Protein AF-A0A1J3FZK9-F1 (afdb_monomer)

Organism: Noccaea caerulescens (NCBI:txid107243)

Structure (mmCIF, N/CA/C/O backbone):
data_AF-A0A1J3FZK9-F1
#
_entry.id   AF-A0A1J3FZK9-F1
#
loop_
_atom_site.group_PDB
_atom_site.id
_atom_site.type_symbol
_atom_site.label_atom_id
_atom_site.label_alt_id
_atom_site.label_comp_id
_atom_site.label_asym_id
_atom_site.label_entity_id
_atom_site.label_seq_id
_atom_site.pdbx_PDB_ins_code
_atom_site.Cartn_x
_atom_site.Cartn_y
_atom_site.Cartn_z
_atom_site.occupancy
_atom_site.B_iso_or_equiv
_atom_site.auth_seq_id
_atom_site.auth_comp_id
_atom_site.auth_asym_id
_atom_site.auth_atom_id
_atom_site.pdbx_PDB_model_num
ATOM 1 N N . MET A 1 1 ? 60.174 -16.830 -36.121 1.00 44.53 1 MET A N 1
ATOM 2 C CA . MET A 1 1 ? 58.927 -17.048 -36.872 1.00 44.53 1 MET A CA 1
ATOM 3 C C . MET A 1 1 ? 58.351 -18.345 -36.355 1.00 44.53 1 MET A C 1
ATOM 5 O O . MET A 1 1 ? 58.481 -19.363 -37.014 1.00 44.53 1 MET A O 1
ATOM 9 N N . GLU A 1 2 ? 58.024 -18.426 -35.060 1.00 45.03 2 GLU A N 1
ATOM 10 C CA . GLU A 1 2 ? 57.035 -17.604 -34.310 1.00 45.03 2 GLU A CA 1
ATOM 11 C C . GLU A 1 2 ? 55.629 -17.767 -34.888 1.00 45.03 2 GLU A C 1
ATOM 13 O O . GLU A 1 2 ? 55.504 -17.910 -36.100 1.00 45.03 2 GLU A O 1
ATOM 18 N N . ASP A 1 3 ? 54.650 -17.734 -33.978 1.00 41.75 3 ASP A N 1
ATOM 19 C CA . ASP A 1 3 ? 53.214 -18.034 -34.099 1.00 41.75 3 ASP A CA 1
ATOM 20 C C . ASP A 1 3 ? 52.921 -19.515 -33.758 1.00 41.75 3 ASP A C 1
ATOM 22 O O . ASP A 1 3 ? 52.799 -20.363 -34.637 1.00 41.75 3 ASP A O 1
ATOM 26 N N . ASP A 1 4 ? 52.921 -19.963 -32.492 1.00 49.00 4 ASP A N 1
ATOM 27 C CA . ASP A 1 4 ? 52.327 -19.386 -31.264 1.00 49.00 4 ASP A CA 1
ATOM 28 C C . ASP A 1 4 ? 50.837 -19.034 -31.422 1.00 49.00 4 ASP A C 1
ATOM 30 O O . ASP A 1 4 ? 50.434 -17.874 -31.445 1.00 49.00 4 ASP A O 1
ATOM 34 N N . PHE A 1 5 ? 49.992 -20.066 -31.513 1.00 50.03 5 PHE A N 1
ATOM 35 C CA . PHE A 1 5 ? 48.572 -19.956 -31.167 1.00 50.03 5 PHE A CA 1
ATOM 36 C C . PHE A 1 5 ? 48.072 -21.269 -30.552 1.00 50.03 5 PHE A C 1
ATOM 38 O O . PHE A 1 5 ? 47.188 -21.948 -31.076 1.00 50.03 5 PHE A O 1
ATOM 45 N N . ASP A 1 6 ? 48.679 -21.644 -29.427 1.00 45.50 6 ASP A N 1
ATOM 46 C CA . ASP A 1 6 ? 48.086 -22.598 -28.495 1.00 45.50 6 ASP A CA 1
ATOM 47 C C . ASP A 1 6 ? 46.914 -21.903 -27.791 1.00 45.50 6 ASP A C 1
ATOM 49 O O . ASP A 1 6 ? 47.077 -21.112 -26.860 1.00 45.50 6 ASP A O 1
ATOM 53 N N . MET A 1 7 ? 45.701 -22.170 -28.280 1.00 45.72 7 MET A N 1
ATOM 54 C CA . MET A 1 7 ? 44.444 -21.753 -27.661 1.00 45.72 7 MET A CA 1
ATOM 55 C C . MET A 1 7 ? 44.188 -22.646 -26.434 1.00 45.72 7 MET A C 1
ATOM 57 O O . MET A 1 7 ? 43.340 -23.537 -26.434 1.00 45.72 7 MET A O 1
ATOM 61 N N . GLN A 1 8 ? 44.993 -22.440 -25.393 1.00 40.50 8 GLN A N 1
ATOM 62 C CA . GLN A 1 8 ? 44.831 -23.079 -24.097 1.00 40.50 8 GLN A CA 1
ATOM 63 C C . GLN A 1 8 ? 43.545 -22.541 -23.459 1.00 40.50 8 GLN A C 1
ATOM 65 O O . GLN A 1 8 ? 43.459 -21.369 -23.106 1.00 40.50 8 GLN A O 1
ATOM 70 N N . LEU A 1 9 ? 42.537 -23.40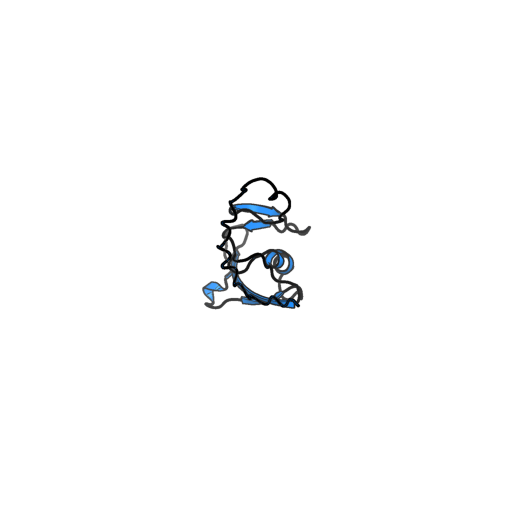1 -23.328 1.00 48.28 9 LEU A N 1
ATOM 71 C CA . LEU A 1 9 ? 41.363 -23.166 -22.491 1.00 48.28 9 LEU A CA 1
ATOM 72 C C . LEU A 1 9 ? 41.816 -23.021 -21.027 1.00 48.28 9 LEU A C 1
ATOM 74 O O . LEU A 1 9 ? 42.342 -23.998 -20.484 1.00 48.28 9 LEU A O 1
ATOM 78 N N . PRO A 1 10 ? 41.595 -21.885 -20.346 1.00 40.78 10 PRO A N 1
ATOM 79 C CA . PRO A 1 10 ? 41.628 -21.882 -18.897 1.00 40.78 10 PRO A CA 1
ATOM 80 C C . PRO A 1 10 ? 40.286 -22.426 -18.391 1.00 40.78 10 PRO A C 1
ATOM 82 O O . PRO A 1 10 ? 39.231 -21.816 -18.561 1.00 40.78 10 PRO A O 1
ATOM 85 N N . ALA A 1 11 ? 40.328 -23.619 -17.801 1.00 50.34 11 ALA A N 1
ATOM 86 C CA . ALA A 1 11 ? 39.327 -24.032 -16.832 1.00 50.34 11 ALA A CA 1
ATOM 87 C C . ALA A 1 11 ? 39.583 -23.208 -15.564 1.00 50.34 11 ALA A C 1
ATOM 89 O O . ALA A 1 11 ? 40.422 -23.583 -14.750 1.00 50.34 11 ALA A O 1
ATOM 90 N N . GLU A 1 12 ? 38.928 -22.055 -15.447 1.00 43.78 12 GLU A N 1
ATOM 91 C CA . GLU A 1 12 ? 38.908 -21.309 -14.191 1.00 43.78 12 GLU A CA 1
ATOM 92 C C . GLU A 1 12 ? 37.808 -21.900 -13.311 1.00 43.78 12 GLU A C 1
ATOM 94 O O . GLU A 1 12 ? 36.622 -21.912 -13.657 1.00 43.78 12 GLU A O 1
ATOM 99 N N . GLU A 1 13 ? 38.261 -22.500 -12.215 1.00 47.81 13 GLU A N 1
ATOM 100 C CA . GLU A 1 13 ? 37.454 -22.992 -11.111 1.00 47.81 13 GLU A CA 1
ATOM 101 C C . GLU A 1 13 ? 36.590 -21.843 -10.562 1.00 47.81 13 GLU A C 1
ATOM 103 O O . GLU A 1 13 ? 37.034 -20.693 -10.570 1.00 47.81 13 GLU A O 1
ATOM 108 N N . PRO A 1 14 ? 35.350 -22.095 -10.107 1.00 48.34 14 PRO A N 1
ATOM 109 C CA . PRO A 1 14 ? 34.591 -21.063 -9.421 1.00 48.34 14 PRO A CA 1
ATOM 110 C C . PRO A 1 14 ? 35.352 -20.702 -8.145 1.00 48.34 14 PRO A C 1
ATOM 112 O O . PRO A 1 14 ? 35.392 -21.492 -7.204 1.00 48.34 14 PRO A O 1
ATOM 115 N N . GLU A 1 15 ? 35.979 -19.527 -8.129 1.00 47.81 15 GLU A N 1
ATOM 116 C CA . GLU A 1 15 ? 36.519 -18.958 -6.904 1.00 47.81 15 GLU A CA 1
ATOM 117 C C . GLU A 1 15 ? 35.365 -18.827 -5.908 1.00 47.81 15 GLU A C 1
ATOM 119 O O . GLU A 1 15 ? 34.410 -18.066 -6.101 1.00 47.81 15 GLU A O 1
ATOM 124 N N . GLU A 1 16 ? 35.438 -19.648 -4.866 1.00 50.56 16 GLU A N 1
ATOM 125 C CA . GLU A 1 16 ? 34.667 -19.537 -3.641 1.00 50.56 16 GLU A CA 1
ATOM 126 C C . GLU A 1 16 ? 34.920 -18.127 -3.089 1.00 50.56 16 GLU A C 1
ATOM 128 O O . GLU A 1 16 ? 35.931 -17.866 -2.440 1.00 50.56 16 GLU A O 1
ATOM 133 N N . MET A 1 17 ? 34.037 -17.177 -3.406 1.00 45.00 17 MET A N 1
ATOM 134 C CA . MET A 1 17 ? 34.046 -15.872 -2.757 1.00 45.00 17 MET A CA 1
ATOM 135 C C . MET A 1 17 ? 33.624 -16.072 -1.304 1.00 45.00 17 MET A C 1
ATOM 137 O O . MET A 1 17 ? 32.434 -16.091 -0.973 1.00 45.00 17 MET A O 1
ATOM 141 N N . ASP A 1 18 ? 34.644 -16.255 -0.471 1.00 41.31 18 ASP A N 1
ATOM 142 C CA . ASP A 1 18 ? 34.593 -16.230 0.978 1.00 41.31 18 ASP A CA 1
ATOM 143 C C . ASP A 1 18 ? 33.767 -15.032 1.460 1.00 41.31 18 ASP A C 1
ATOM 145 O O . ASP A 1 18 ? 33.959 -13.874 1.078 1.00 41.31 18 ASP A O 1
ATOM 149 N N . LEU A 1 19 ? 32.795 -15.362 2.301 1.00 44.19 19 LEU A N 1
ATOM 150 C CA . LEU A 1 19 ? 31.933 -14.443 3.016 1.00 44.19 19 LEU A CA 1
ATOM 151 C C . LEU A 1 19 ? 32.756 -13.600 3.999 1.00 44.19 19 LEU A C 1
ATOM 153 O O . LEU A 1 19 ? 32.846 -13.944 5.177 1.00 44.19 19 LEU A O 1
ATOM 157 N N . ASP A 1 20 ? 33.237 -12.438 3.564 1.00 36.44 20 ASP A N 1
ATOM 158 C CA . ASP A 1 20 ? 33.540 -11.343 4.489 1.00 36.44 20 ASP A CA 1
ATOM 159 C C . ASP A 1 20 ? 32.228 -10.652 4.899 1.00 36.44 20 ASP A C 1
ATOM 161 O O . ASP A 1 20 ? 31.828 -9.587 4.424 1.00 36.44 20 ASP A O 1
ATOM 165 N N . LEU A 1 21 ? 31.520 -11.324 5.814 1.00 52.69 21 LEU A N 1
ATOM 166 C CA . LEU A 1 21 ? 30.486 -10.741 6.665 1.00 52.69 21 LEU A CA 1
ATOM 167 C C . LEU A 1 21 ? 31.139 -9.764 7.652 1.00 52.69 21 LEU A C 1
ATOM 169 O O . LEU A 1 21 ? 31.353 -10.107 8.813 1.00 52.69 21 LEU A O 1
ATOM 173 N N . ALA A 1 22 ? 31.413 -8.536 7.223 1.00 52.47 22 ALA A N 1
ATOM 174 C CA . ALA A 1 22 ? 31.461 -7.394 8.130 1.00 52.47 22 ALA A CA 1
ATOM 175 C C . ALA A 1 22 ? 31.460 -6.066 7.360 1.00 52.47 22 ALA A C 1
ATOM 177 O O . ALA A 1 22 ? 32.371 -5.776 6.597 1.00 52.47 22 ALA A O 1
ATOM 178 N N . ASP A 1 23 ? 30.479 -5.229 7.700 1.00 47.19 23 ASP A N 1
ATOM 179 C CA . ASP A 1 23 ? 30.648 -3.771 7.780 1.00 47.19 23 ASP A CA 1
ATOM 180 C C . ASP A 1 23 ? 30.515 -2.902 6.511 1.00 47.19 23 ASP A C 1
ATOM 182 O O . ASP A 1 23 ? 31.256 -1.945 6.337 1.00 47.19 23 ASP A O 1
ATOM 186 N N . ASP A 1 24 ? 29.486 -3.130 5.681 1.00 42.38 24 ASP A N 1
ATOM 187 C CA . ASP A 1 24 ? 28.912 -2.043 4.847 1.00 42.38 24 ASP A CA 1
ATOM 188 C C . ASP A 1 24 ? 27.375 -2.146 4.707 1.00 42.38 24 ASP A C 1
ATOM 190 O O . ASP A 1 24 ? 26.778 -1.973 3.649 1.00 42.38 24 ASP A O 1
ATOM 194 N N . ALA A 1 25 ? 26.690 -2.478 5.809 1.00 43.09 25 ALA A N 1
ATOM 195 C CA . ALA A 1 25 ? 25.222 -2.544 5.880 1.00 43.09 25 ALA A CA 1
ATOM 196 C C . ALA A 1 25 ? 24.584 -1.307 6.553 1.00 43.09 25 ALA A C 1
ATOM 198 O O . ALA A 1 25 ? 23.428 -1.354 6.972 1.00 43.09 25 ALA A O 1
ATOM 199 N N . GLU A 1 26 ? 25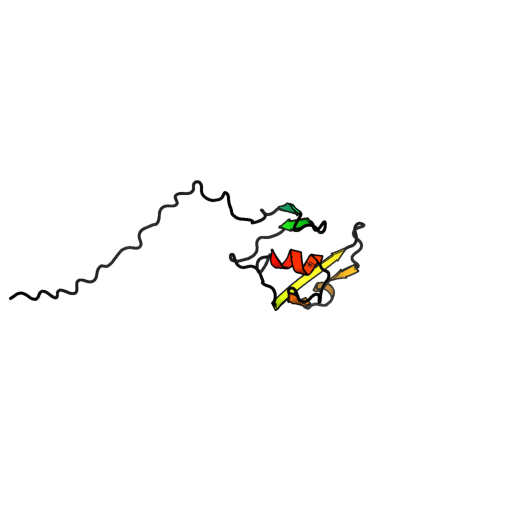.314 -0.194 6.656 1.00 42.88 26 GLU A N 1
ATOM 200 C CA . GLU A 1 26 ? 24.893 1.037 7.351 1.00 42.88 26 GLU A CA 1
ATOM 201 C C . GLU A 1 26 ? 24.496 2.166 6.374 1.00 42.88 26 GLU A C 1
ATOM 203 O O . GLU A 1 26 ? 24.728 3.343 6.633 1.00 42.88 26 GLU A O 1
ATOM 208 N N . SER A 1 27 ? 23.869 1.844 5.235 1.00 43.22 27 SER A N 1
ATOM 209 C CA . SER A 1 27 ? 23.154 2.849 4.419 1.00 43.22 27 SER A CA 1
ATOM 210 C C . SER A 1 27 ? 22.152 2.225 3.441 1.00 43.22 27 SER A C 1
ATOM 212 O O . SER A 1 27 ? 22.105 2.540 2.252 1.00 43.22 27 SER A O 1
ATOM 214 N N . ALA A 1 28 ? 21.326 1.302 3.925 1.00 44.91 28 ALA A N 1
ATOM 215 C CA . ALA A 1 28 ? 20.248 0.731 3.129 1.00 44.91 28 ALA A CA 1
ATOM 216 C C . ALA A 1 28 ? 18.899 1.080 3.793 1.00 44.91 28 ALA A C 1
ATOM 218 O O . ALA A 1 28 ? 18.674 0.689 4.939 1.00 44.91 28 ALA A O 1
ATOM 219 N N . PRO A 1 29 ? 17.994 1.836 3.137 1.00 56.84 29 PRO A N 1
ATOM 220 C CA . PRO A 1 29 ? 16.784 2.411 3.742 1.00 56.84 29 PRO A CA 1
ATOM 221 C C . PRO A 1 29 ? 15.655 1.378 3.927 1.00 56.84 29 PRO A C 1
ATOM 223 O O . PRO A 1 29 ? 14.490 1.659 3.647 1.00 56.84 29 PRO A O 1
ATOM 226 N N . TYR A 1 30 ? 15.977 0.164 4.371 1.00 64.19 30 TYR A N 1
ATOM 227 C CA . TYR A 1 30 ? 15.025 -0.938 4.468 1.00 64.19 30 TYR A CA 1
ATOM 228 C C . TYR A 1 30 ? 14.578 -1.156 5.919 1.00 64.19 30 TYR A C 1
ATOM 230 O O . TYR A 1 30 ? 15.376 -1.134 6.856 1.00 64.19 30 TYR A O 1
ATOM 238 N N . LEU A 1 31 ? 13.267 -1.327 6.106 1.00 80.06 31 LEU A N 1
ATOM 239 C CA . LEU A 1 31 ? 12.661 -1.701 7.386 1.00 80.06 31 LEU A CA 1
ATOM 240 C C . LEU A 1 31 ? 13.053 -3.137 7.746 1.00 80.06 31 LEU A C 1
ATOM 242 O O . LEU A 1 31 ? 13.034 -4.007 6.879 1.00 80.06 31 LEU A O 1
ATOM 246 N N . LYS A 1 32 ? 13.341 -3.402 9.024 1.00 86.06 32 LYS A N 1
ATOM 247 C CA . LYS A 1 32 ? 13.454 -4.775 9.547 1.00 86.06 32 LYS A CA 1
ATOM 248 C C . LYS A 1 32 ? 12.064 -5.328 9.874 1.0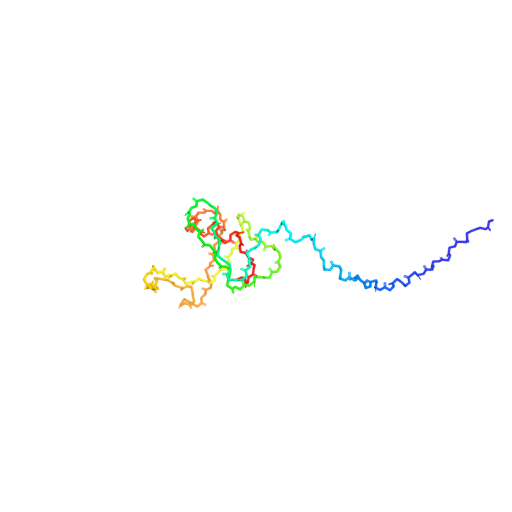0 86.06 32 LYS A C 1
ATOM 250 O O . LYS A 1 32 ? 11.166 -4.566 10.237 1.00 86.06 32 LYS A O 1
ATOM 255 N N . ILE A 1 33 ? 11.865 -6.646 9.780 1.00 90.50 33 ILE A N 1
ATOM 256 C CA . ILE A 1 33 ? 10.585 -7.273 10.158 1.00 90.50 33 ILE A CA 1
ATOM 257 C C . ILE A 1 33 ? 10.242 -6.896 11.605 1.00 90.50 33 ILE A C 1
ATOM 259 O O . ILE A 1 33 ? 11.054 -7.041 12.516 1.00 90.50 33 ILE A O 1
ATOM 263 N N . GLY A 1 34 ? 9.022 -6.408 11.817 1.00 88.88 34 GLY A N 1
ATOM 264 C CA . GLY A 1 34 ? 8.528 -5.960 13.114 1.00 88.88 34 GLY A CA 1
ATOM 265 C C . GLY A 1 34 ? 8.851 -4.502 13.456 1.00 88.88 34 GLY A C 1
ATOM 266 O O . GLY A 1 34 ? 8.248 -3.971 14.390 1.00 88.88 34 GLY A O 1
ATOM 267 N N . GLU A 1 35 ? 9.728 -3.843 12.700 1.00 90.12 35 GLU A N 1
ATOM 268 C CA . GLU A 1 35 ? 10.078 -2.437 12.889 1.00 90.12 35 GLU A CA 1
ATOM 269 C C . GLU A 1 35 ? 8.984 -1.524 12.330 1.00 90.12 35 GLU A C 1
ATOM 271 O O . GLU A 1 35 ? 8.499 -1.736 11.218 1.00 90.12 35 GLU A O 1
ATOM 276 N N . GLU A 1 36 ? 8.606 -0.502 13.100 1.00 92.12 36 GLU A N 1
ATOM 277 C CA . GLU A 1 36 ? 7.699 0.562 12.670 1.00 92.12 36 GLU A CA 1
ATOM 278 C C . GLU A 1 36 ? 8.490 1.856 12.458 1.00 92.12 36 GLU A C 1
ATOM 280 O O . GLU A 1 36 ? 9.225 2.289 13.348 1.00 92.12 36 GLU A O 1
ATOM 285 N N . LYS A 1 37 ? 8.311 2.501 11.303 1.00 91.00 37 LYS A N 1
ATOM 286 C CA . LYS A 1 37 ? 8.829 3.850 11.042 1.00 91.00 37 LYS A CA 1
ATOM 287 C C . LYS A 1 37 ? 7.755 4.738 10.440 1.00 91.00 37 LYS A C 1
ATOM 289 O O . LYS A 1 37 ? 6.837 4.279 9.758 1.00 91.00 37 LYS A O 1
ATOM 294 N N . GLU A 1 38 ? 7.894 6.034 10.678 1.00 92.25 38 GLU A N 1
ATOM 295 C CA . GLU A 1 38 ? 7.123 7.036 9.954 1.00 92.25 38 GLU A CA 1
ATOM 296 C C . GLU A 1 38 ? 7.699 7.212 8.545 1.00 92.25 38 GLU A C 1
ATOM 298 O O . GLU A 1 38 ? 8.911 7.336 8.365 1.00 92.25 38 GLU A O 1
ATOM 303 N N . ILE A 1 39 ? 6.823 7.199 7.543 1.00 89.31 39 ILE A N 1
ATOM 304 C CA . ILE A 1 39 ? 7.169 7.352 6.134 1.00 89.31 39 ILE A CA 1
ATOM 305 C C . ILE A 1 39 ? 6.589 8.673 5.628 1.00 89.31 39 ILE A C 1
ATOM 307 O O . ILE A 1 39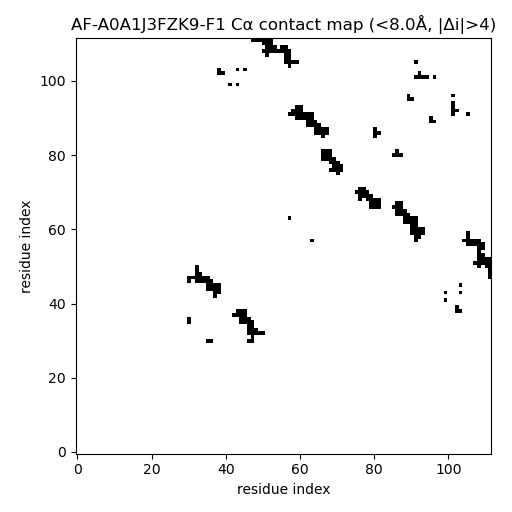 ? 5.381 8.921 5.677 1.00 89.31 39 ILE A O 1
ATOM 311 N N . GLY A 1 40 ? 7.461 9.525 5.090 1.00 82.31 40 GLY A N 1
ATOM 312 C CA . GLY A 1 40 ? 7.081 10.839 4.581 1.00 82.31 40 GLY A CA 1
ATOM 313 C C . GLY A 1 40 ? 6.802 11.857 5.692 1.00 82.31 40 GLY A C 1
ATOM 314 O O . GLY A 1 40 ? 7.362 11.783 6.777 1.00 82.31 40 GLY A O 1
ATOM 315 N N . LYS A 1 41 ? 5.963 12.855 5.387 1.00 80.75 41 LYS A N 1
ATOM 316 C CA . LYS A 1 41 ? 5.584 13.955 6.305 1.00 80.75 41 LYS A CA 1
ATOM 317 C C . LYS A 1 41 ? 4.083 13.974 6.619 1.00 80.75 41 LYS A C 1
ATOM 319 O O . LYS A 1 41 ? 3.544 15.000 7.020 1.00 80.75 41 LYS A O 1
ATOM 324 N N . SER A 1 42 ? 3.380 12.880 6.329 1.00 75.44 42 SER A N 1
ATOM 325 C CA . SER A 1 42 ? 1.913 12.812 6.355 1.00 75.44 42 SER A CA 1
ATOM 326 C C . SER A 1 42 ? 1.349 12.028 7.542 1.00 75.44 42 SER A C 1
ATOM 328 O O . SER A 1 42 ? 0.178 11.662 7.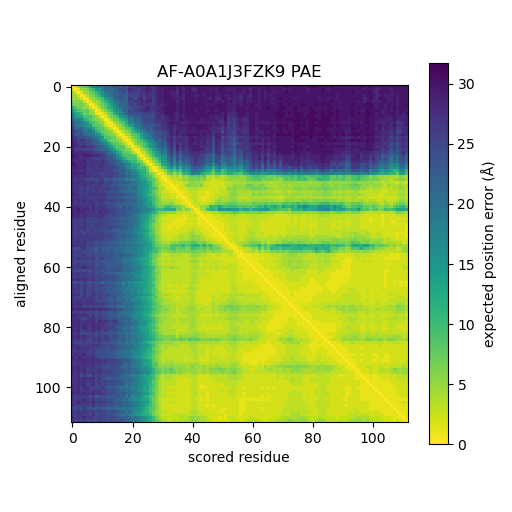501 1.00 75.44 42 SER A O 1
ATOM 330 N N . GLY A 1 43 ? 2.160 11.731 8.566 1.00 89.62 43 GLY A N 1
ATOM 331 C CA . GLY A 1 43 ? 1.742 10.907 9.705 1.00 89.62 43 GLY A CA 1
ATOM 332 C C . GLY A 1 43 ? 1.476 9.443 9.337 1.00 89.62 43 GLY A C 1
ATOM 333 O O . GLY A 1 43 ? 0.761 8.744 10.052 1.00 89.62 43 GLY A O 1
ATOM 334 N N . LEU A 1 44 ? 2.015 8.978 8.205 1.00 93.06 44 LEU A N 1
ATOM 335 C CA . LEU A 1 44 ? 1.900 7.590 7.775 1.00 93.06 44 LEU A CA 1
ATOM 336 C C . LEU A 1 44 ? 2.956 6.763 8.500 1.00 93.06 44 LEU A C 1
ATOM 338 O O . LEU A 1 44 ? 4.147 7.011 8.343 1.00 93.06 44 LEU A O 1
ATOM 342 N N . LYS A 1 45 ? 2.527 5.747 9.241 1.00 94.31 45 LYS A N 1
ATOM 343 C CA . LYS A 1 45 ? 3.427 4.771 9.852 1.00 94.31 45 LYS A CA 1
ATOM 344 C C . LYS A 1 45 ? 3.370 3.465 9.082 1.00 94.31 45 LYS A C 1
ATOM 346 O O . LYS A 1 45 ? 2.286 2.998 8.735 1.00 94.31 45 LYS A O 1
ATOM 351 N N . LYS A 1 46 ? 4.536 2.886 8.819 1.00 94.44 46 LYS A N 1
ATOM 352 C CA . LYS A 1 46 ? 4.685 1.594 8.157 1.00 94.44 46 LYS A CA 1
ATOM 353 C C . LYS A 1 46 ? 5.410 0.644 9.094 1.00 94.44 46 LYS A C 1
ATOM 355 O O . LYS A 1 46 ? 6.453 0.996 9.638 1.00 94.44 46 LYS A O 1
ATOM 360 N N . LYS A 1 47 ? 4.871 -0.567 9.220 1.00 94.88 47 LYS A N 1
ATOM 361 C CA . LYS A 1 47 ? 5.515 -1.690 9.893 1.00 94.88 47 LYS A CA 1
ATOM 362 C C . LYS A 1 47 ? 5.677 -2.845 8.919 1.00 94.88 47 LYS A C 1
ATOM 364 O O . LYS A 1 47 ? 4.695 -3.254 8.302 1.00 94.88 47 LYS A O 1
ATOM 369 N N . LEU A 1 48 ? 6.890 -3.375 8.804 1.00 94.19 48 LEU A N 1
ATOM 370 C CA . LEU A 1 48 ? 7.144 -4.548 7.972 1.00 94.19 48 LEU A CA 1
ATOM 371 C C . LEU A 1 48 ? 6.664 -5.809 8.702 1.00 94.19 48 LEU A C 1
ATOM 373 O O . LEU A 1 48 ? 7.081 -6.066 9.830 1.00 94.19 48 LEU A O 1
ATOM 377 N N . VAL A 1 49 ? 5.780 -6.589 8.081 1.00 94.69 49 VAL A N 1
ATOM 378 C CA . VAL A 1 49 ? 5.255 -7.837 8.674 1.00 94.69 49 VAL A CA 1
ATOM 379 C C . VAL A 1 49 ? 5.937 -9.065 8.083 1.00 94.69 49 VAL A C 1
ATOM 381 O O . VAL A 1 49 ? 6.207 -10.027 8.799 1.00 94.69 49 VAL A O 1
ATOM 384 N N . LYS A 1 50 ? 6.241 -9.019 6.791 1.00 92.56 50 LYS A N 1
ATOM 385 C CA . LYS A 1 50 ? 6.927 -10.066 6.048 1.00 92.56 50 LYS A CA 1
ATOM 386 C C . LYS A 1 50 ? 7.857 -9.389 5.052 1.00 92.56 50 LYS A C 1
ATOM 388 O O . LYS A 1 50 ? 7.526 -8.330 4.547 1.00 92.56 50 LYS A O 1
ATOM 393 N N . GLU A 1 51 ? 9.018 -9.969 4.788 1.00 91.50 51 GLU A N 1
ATOM 394 C CA . GLU A 1 51 ? 9.886 -9.471 3.723 1.00 91.50 51 GLU A CA 1
ATOM 395 C C . GLU A 1 51 ? 9.326 -9.818 2.344 1.00 91.50 51 GLU A C 1
ATOM 397 O O . GLU A 1 51 ? 8.875 -10.941 2.097 1.00 91.50 51 GLU A O 1
ATOM 402 N N . GLY A 1 52 ? 9.379 -8.837 1.446 1.00 90.06 52 GLY A N 1
ATOM 403 C CA . GLY A 1 52 ? 9.164 -9.070 0.029 1.00 90.06 52 GLY A CA 1
ATOM 404 C C . GLY A 1 52 ? 10.397 -9.651 -0.657 1.00 90.06 52 GLY A C 1
ATOM 405 O O . GLY A 1 52 ? 11.490 -9.752 -0.102 1.00 90.06 52 GLY A O 1
ATOM 406 N N . GLU A 1 53 ? 10.204 -10.025 -1.906 1.00 89.75 53 GLU A N 1
ATOM 407 C CA . GLU A 1 53 ? 11.206 -10.580 -2.794 1.00 89.75 53 GLU A CA 1
ATOM 408 C C . GLU A 1 53 ? 11.996 -9.458 -3.477 1.00 89.75 53 GLU A C 1
ATOM 410 O O . GLU A 1 53 ? 11.446 -8.410 -3.826 1.00 89.75 53 GLU A O 1
ATOM 415 N N . LYS A 1 54 ? 13.276 -9.728 -3.761 1.00 84.31 54 LYS A N 1
ATOM 416 C CA . LYS A 1 54 ? 14.181 -8.833 -4.502 1.00 84.31 54 LYS A CA 1
ATOM 417 C C . LYS A 1 54 ? 14.398 -7.475 -3.804 1.00 84.31 54 LYS A C 1
ATOM 419 O O . LYS A 1 54 ? 14.071 -7.262 -2.636 1.00 84.31 54 LYS A O 1
ATOM 424 N N . TRP A 1 55 ? 15.075 -6.574 -4.503 1.00 77.50 55 TRP A N 1
ATOM 425 C CA . TRP A 1 55 ? 15.426 -5.228 -4.039 1.00 77.50 55 TRP A CA 1
ATOM 426 C C . TRP A 1 55 ? 14.547 -4.132 -4.650 1.00 77.50 55 TRP A C 1
ATOM 428 O O . TRP A 1 55 ? 14.622 -2.993 -4.208 1.00 77.50 55 TRP A O 1
ATOM 438 N N . ASP A 1 56 ? 13.714 -4.481 -5.629 1.00 88.25 56 ASP A N 1
ATOM 439 C CA . ASP A 1 56 ? 12.941 -3.530 -6.424 1.00 88.25 56 ASP A CA 1
ATOM 440 C C . ASP A 1 56 ? 11.625 -3.118 -5.741 1.00 88.25 56 ASP A C 1
ATOM 442 O O . ASP A 1 56 ? 10.979 -3.925 -5.060 1.00 88.25 56 ASP A O 1
ATOM 446 N N . THR A 1 57 ? 11.233 -1.861 -5.934 1.00 93.06 57 THR A N 1
ATOM 447 C CA . THR A 1 57 ? 10.005 -1.252 -5.401 1.00 93.06 57 THR A CA 1
ATOM 448 C C . THR A 1 57 ? 9.274 -0.529 -6.531 1.00 93.06 57 THR A C 1
ATOM 450 O O . THR A 1 57 ? 9.953 0.074 -7.361 1.00 93.06 57 THR A O 1
ATOM 453 N N . PRO A 1 58 ? 7.930 -0.510 -6.556 1.00 95.19 58 PRO A N 1
ATOM 454 C CA . PRO A 1 58 ? 7.190 0.067 -7.674 1.00 95.19 58 PRO A CA 1
ATOM 455 C C . PRO A 1 58 ? 7.399 1.583 -7.782 1.00 95.19 58 PRO A C 1
ATOM 457 O O . PRO A 1 58 ? 7.459 2.291 -6.772 1.00 95.19 58 PRO A O 1
ATOM 460 N N . GLU A 1 59 ? 7.443 2.099 -9.006 1.00 95.25 59 GLU A N 1
ATOM 461 C CA . GLU A 1 59 ? 7.579 3.519 -9.316 1.00 95.25 59 GLU A CA 1
ATOM 462 C C . GLU A 1 59 ? 6.248 4.169 -9.733 1.00 95.25 59 GLU A C 1
ATOM 464 O O . GLU A 1 59 ? 5.199 3.538 -9.861 1.00 95.25 59 GLU A O 1
ATOM 469 N N . ASN A 1 60 ? 6.259 5.494 -9.908 1.00 95.38 60 ASN A N 1
ATOM 470 C CA . ASN A 1 60 ? 5.062 6.207 -10.348 1.00 95.38 60 ASN A CA 1
ATOM 471 C C . ASN A 1 60 ? 4.725 5.801 -11.789 1.00 95.38 60 ASN A C 1
ATOM 473 O O . ASN A 1 60 ? 5.571 5.918 -12.670 1.00 95.38 60 ASN A O 1
ATOM 477 N N . GLY A 1 61 ? 3.471 5.432 -12.039 1.00 96.00 61 GLY A N 1
ATOM 478 C CA . GLY A 1 61 ? 3.023 4.924 -13.335 1.00 96.00 61 GLY A CA 1
ATOM 479 C C . GLY A 1 61 ? 3.014 3.400 -13.430 1.00 96.00 61 GLY A C 1
ATOM 480 O O . GLY A 1 61 ? 2.352 2.880 -14.328 1.00 96.00 61 GLY A O 1
ATOM 481 N N . ASP A 1 62 ? 3.646 2.694 -12.489 1.00 96.38 62 ASP A N 1
ATOM 482 C CA . ASP A 1 62 ? 3.565 1.239 -12.435 1.00 96.38 62 ASP A CA 1
ATOM 483 C C . ASP A 1 62 ? 2.165 0.775 -12.047 1.00 96.38 62 ASP A C 1
ATOM 485 O O . ASP A 1 62 ? 1.440 1.402 -11.264 1.00 96.38 62 ASP A O 1
ATOM 489 N N . GLU A 1 63 ? 1.797 -0.371 -12.602 1.00 96.69 63 GLU A N 1
ATOM 490 C CA . GLU A 1 63 ? 0.578 -1.073 -12.258 1.00 96.69 63 GLU A CA 1
ATOM 491 C C . GLU A 1 63 ? 0.851 -2.039 -11.104 1.00 96.69 63 GLU A C 1
ATOM 493 O O . GLU A 1 63 ? 1.698 -2.929 -11.201 1.00 96.69 63 GLU A O 1
ATOM 498 N N . VAL A 1 64 ? 0.121 -1.867 -10.005 1.00 96.12 64 VAL A N 1
ATOM 499 C CA . VAL A 1 64 ? 0.297 -2.656 -8.785 1.00 96.12 64 VAL A CA 1
ATOM 500 C C . VAL A 1 64 ? -0.973 -3.426 -8.449 1.00 96.12 64 VAL A C 1
ATOM 502 O O . VAL A 1 64 ? -2.090 -2.926 -8.596 1.00 96.12 64 VAL A O 1
ATOM 505 N N . GLU A 1 65 ? -0.791 -4.652 -7.964 1.00 97.06 65 GLU A N 1
ATOM 506 C CA . GLU A 1 65 ? -1.864 -5.523 -7.489 1.00 97.06 65 GLU A CA 1
ATOM 507 C C . GLU A 1 65 ? -1.622 -5.878 -6.025 1.00 97.06 65 GLU A C 1
ATOM 509 O O . GLU A 1 65 ? -0.566 -6.401 -5.667 1.00 97.06 65 GLU A O 1
ATOM 514 N N . VAL A 1 66 ? -2.601 -5.589 -5.166 1.00 96.81 66 VAL A N 1
ATOM 515 C CA . VAL A 1 66 ? -2.463 -5.780 -3.719 1.00 96.81 66 VAL A CA 1
ATOM 516 C C . VAL A 1 66 ? -3.675 -6.464 -3.111 1.00 96.81 66 VAL A C 1
ATOM 518 O O . VAL A 1 66 ? -4.826 -6.211 -3.477 1.00 96.81 66 VAL A O 1
ATOM 521 N N . HIS A 1 67 ? -3.408 -7.287 -2.099 1.00 97.75 67 HIS A N 1
ATOM 522 C CA . HIS A 1 67 ? -4.422 -7.656 -1.127 1.00 97.75 67 HIS A CA 1
ATOM 523 C C . HIS A 1 67 ? -4.315 -6.767 0.107 1.00 97.75 67 HIS A C 1
ATOM 525 O O . HIS A 1 67 ? -3.278 -6.721 0.759 1.00 97.75 67 HIS A O 1
ATOM 531 N N . TYR A 1 68 ? -5.420 -6.123 0.465 1.00 96.50 68 TYR A N 1
ATOM 532 C CA . TYR A 1 68 ? -5.544 -5.287 1.653 1.00 96.50 68 TYR A CA 1
ATOM 533 C C . TYR A 1 68 ? -6.747 -5.672 2.511 1.00 96.50 68 TYR A C 1
ATOM 535 O O . TYR A 1 68 ? -7.732 -6.235 2.014 1.00 96.50 68 TYR A O 1
ATOM 543 N N . THR A 1 69 ? -6.662 -5.279 3.780 1.00 97.25 69 THR A N 1
ATOM 544 C CA . THR A 1 69 ? -7.763 -5.220 4.743 1.00 97.25 69 THR A CA 1
ATOM 545 C C . THR A 1 69 ? -7.666 -3.886 5.477 1.00 97.25 69 THR A C 1
ATOM 547 O O . THR A 1 69 ? -6.618 -3.568 6.033 1.00 97.25 69 THR A O 1
ATOM 550 N N . GLY A 1 70 ? -8.738 -3.100 5.447 1.00 96.38 70 GLY A N 1
ATOM 551 C CA . GLY A 1 70 ? -8.846 -1.812 6.119 1.00 96.38 70 GLY A CA 1
ATOM 552 C C . GLY A 1 70 ? -9.670 -1.916 7.399 1.00 96.38 70 GLY A C 1
ATOM 553 O O . GLY A 1 70 ? -10.803 -2.403 7.381 1.00 96.38 70 GLY A O 1
ATOM 554 N N . THR A 1 71 ? -9.111 -1.430 8.505 1.00 97.25 71 THR A N 1
ATOM 555 C CA . THR A 1 71 ? -9.767 -1.364 9.816 1.00 97.25 71 THR A CA 1
ATOM 556 C C . THR A 1 71 ? -9.701 0.050 10.380 1.00 97.25 71 THR A C 1
ATOM 558 O O . THR A 1 71 ? -8.738 0.779 10.142 1.00 97.25 71 THR A O 1
ATOM 561 N N . LEU A 1 72 ? -10.716 0.435 11.147 1.00 96.81 72 LEU A N 1
ATOM 562 C CA . LEU A 1 72 ? -10.688 1.632 11.983 1.00 96.81 72 LEU A CA 1
ATOM 563 C C . LEU A 1 72 ? -9.815 1.396 13.230 1.00 96.81 72 LEU A C 1
ATOM 565 O O . LEU A 1 72 ? -9.382 0.274 13.502 1.00 96.81 72 LEU A O 1
ATOM 569 N N . LEU A 1 73 ? -9.556 2.459 14.000 1.00 95.44 73 LEU A N 1
ATOM 570 C CA . LEU A 1 73 ? -8.721 2.397 15.211 1.00 95.44 73 LEU A CA 1
ATOM 571 C C . LEU A 1 73 ? -9.318 1.520 16.323 1.00 95.44 73 LEU A C 1
ATOM 573 O O . LEU A 1 73 ? -8.582 1.025 17.170 1.00 95.44 73 LEU A O 1
ATOM 577 N N . ASP A 1 74 ? -10.634 1.320 16.313 1.00 96.62 74 ASP A N 1
ATOM 578 C CA . ASP A 1 74 ? -11.344 0.420 17.225 1.00 96.62 74 ASP A CA 1
ATOM 579 C C . ASP A 1 74 ? -11.302 -1.055 16.774 1.00 96.62 74 ASP A C 1
ATOM 581 O O . ASP A 1 74 ? -11.846 -1.926 17.449 1.00 96.62 74 ASP A O 1
ATOM 585 N N . GLY A 1 75 ? -10.658 -1.346 15.637 1.00 96.06 75 GLY A N 1
ATOM 586 C CA . GLY A 1 75 ? -10.577 -2.677 15.039 1.00 96.06 75 GLY A CA 1
ATOM 587 C C . GLY A 1 75 ? -11.729 -3.022 14.090 1.00 96.06 75 GLY A C 1
ATOM 588 O O . GLY A 1 75 ? -11.687 -4.075 13.451 1.00 96.06 75 GLY A O 1
ATOM 589 N N . THR A 1 76 ? -12.735 -2.156 13.933 1.00 97.56 76 THR A N 1
ATOM 590 C CA . THR A 1 76 ? -13.853 -2.392 13.013 1.00 97.56 76 THR A CA 1
ATOM 591 C C . THR A 1 76 ? -13.344 -2.443 11.572 1.00 97.56 76 THR A C 1
ATOM 593 O O . THR A 1 76 ? -12.841 -1.451 11.040 1.00 97.56 76 THR A O 1
ATOM 596 N N . LYS A 1 77 ? -13.477 -3.602 10.916 1.00 97.44 77 LYS A N 1
ATOM 597 C CA . LYS A 1 77 ? -13.155 -3.766 9.490 1.00 97.44 77 LYS A CA 1
ATOM 598 C C . LYS A 1 77 ? -14.175 -3.009 8.641 1.00 97.44 77 LYS A C 1
ATOM 600 O O . LYS A 1 77 ? -15.365 -3.295 8.733 1.00 97.44 77 LYS A O 1
ATOM 605 N N . PHE A 1 78 ? -13.708 -2.094 7.795 1.00 96.62 78 PHE A N 1
ATOM 606 C CA . PHE A 1 78 ? -14.570 -1.367 6.858 1.00 96.62 78 PHE A CA 1
ATOM 607 C C . PHE A 1 78 ? -14.478 -1.911 5.429 1.00 96.62 78 PHE A C 1
ATOM 609 O O . PHE A 1 78 ? -15.436 -1.773 4.675 1.00 96.62 78 PHE A O 1
ATOM 616 N N . ASP A 1 79 ? -13.354 -2.532 5.050 1.00 95.50 79 ASP A N 1
ATOM 617 C CA . ASP A 1 79 ? -13.188 -3.119 3.719 1.00 95.50 79 ASP A CA 1
ATOM 618 C C . ASP A 1 79 ? -12.081 -4.191 3.672 1.00 95.50 79 ASP A C 1
ATOM 620 O O . ASP A 1 79 ? -11.123 -4.153 4.447 1.00 95.50 79 ASP A O 1
ATOM 624 N N . SER A 1 80 ? -12.176 -5.146 2.745 1.00 97.50 80 SER A N 1
ATOM 625 C CA . SER A 1 80 ? -11.089 -6.072 2.412 1.00 97.50 80 SER A CA 1
ATOM 626 C C . SER A 1 80 ? -11.216 -6.599 0.988 1.00 97.50 80 SER A C 1
ATOM 628 O O . SER A 1 80 ? -12.248 -7.121 0.570 1.00 97.50 80 SER A O 1
ATOM 630 N N . SER A 1 81 ? -10.109 -6.555 0.251 1.00 97.06 81 SER A N 1
ATOM 631 C CA . SER A 1 81 ? -9.994 -7.227 -1.052 1.00 97.06 81 SER A CA 1
ATOM 632 C C . SER A 1 81 ? -10.159 -8.750 -0.962 1.00 97.06 81 SER A C 1
ATOM 634 O O . SER A 1 81 ? -10.645 -9.377 -1.899 1.00 97.06 81 SER A O 1
ATOM 636 N N . ARG A 1 82 ? -9.780 -9.360 0.170 1.00 95.88 82 ARG A N 1
ATOM 637 C CA . ARG A 1 82 ? -9.849 -10.817 0.350 1.00 95.88 82 ARG A CA 1
ATOM 638 C C . ARG A 1 82 ? -11.289 -11.297 0.484 1.00 95.88 82 ARG A C 1
ATOM 640 O O . ARG A 1 82 ? -11.602 -12.362 -0.029 1.00 95.88 82 ARG A O 1
ATOM 647 N N . ASP A 1 83 ? -12.163 -10.479 1.072 1.00 95.69 83 ASP A N 1
ATOM 648 C CA . ASP A 1 83 ? -13.602 -10.764 1.145 1.00 95.69 83 ASP A CA 1
ATOM 649 C C . ASP A 1 83 ? -14.249 -10.789 -0.253 1.00 95.69 83 ASP A C 1
ATOM 651 O O . ASP A 1 83 ? -15.226 -11.499 -0.474 1.00 95.69 83 ASP A O 1
ATOM 655 N N . ARG A 1 84 ? -13.683 -10.046 -1.216 1.00 96.06 84 ARG A N 1
ATOM 656 C CA . ARG A 1 84 ? -14.121 -10.041 -2.623 1.00 96.06 84 ARG A CA 1
ATOM 657 C C . ARG A 1 84 ? -13.505 -11.158 -3.469 1.00 96.06 84 ARG A C 1
ATOM 659 O O . ARG A 1 84 ? -13.957 -11.383 -4.586 1.00 96.06 84 ARG A O 1
A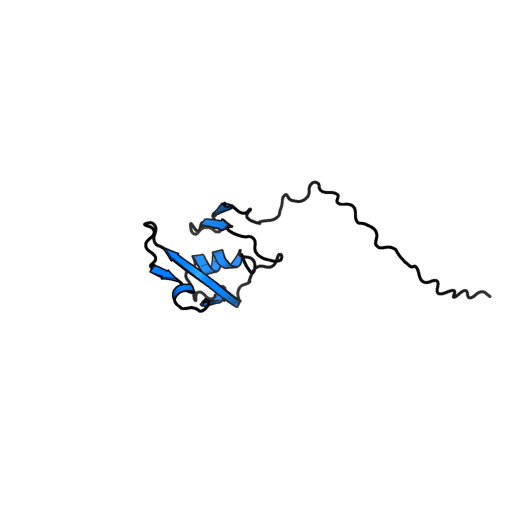TOM 666 N N . GLY A 1 85 ? -12.479 -11.842 -2.965 1.00 95.88 85 GLY A N 1
ATOM 667 C CA . GLY A 1 85 ? -11.808 -12.941 -3.663 1.00 95.88 85 GLY A CA 1
ATOM 668 C C . GLY A 1 85 ? -10.852 -12.528 -4.789 1.00 95.88 85 GLY A C 1
ATOM 669 O O . GLY A 1 85 ? -10.326 -13.403 -5.469 1.00 95.88 85 GLY A O 1
ATOM 670 N N . SER A 1 86 ? -10.587 -11.233 -4.987 1.00 96.50 86 SER A N 1
ATOM 671 C CA . SER A 1 86 ? -9.666 -10.745 -6.023 1.00 96.50 86 SER A CA 1
ATOM 672 C C . SER A 1 86 ? -8.766 -9.619 -5.501 1.00 96.50 86 SER A C 1
ATOM 674 O O . SER A 1 86 ? -9.200 -8.833 -4.649 1.00 96.50 86 SER A O 1
ATOM 676 N N . PRO A 1 87 ? -7.514 -9.507 -5.984 1.00 97.12 87 PRO A N 1
ATOM 677 C CA . PRO A 1 87 ? -6.648 -8.388 -5.637 1.00 97.12 87 PRO A CA 1
ATOM 678 C C . PRO A 1 87 ? -7.224 -7.072 -6.166 1.00 97.12 87 PRO A C 1
ATOM 680 O O . PRO A 1 87 ? -8.029 -7.041 -7.101 1.00 97.12 87 PRO A O 1
ATOM 683 N N . PHE A 1 88 ? -6.818 -5.972 -5.542 1.00 97.31 88 PHE A N 1
ATOM 684 C CA . PHE A 1 88 ? -7.124 -4.634 -6.020 1.00 97.31 88 PHE A CA 1
ATOM 685 C C . PHE A 1 88 ? -5.977 -4.117 -6.874 1.00 97.31 88 PHE A C 1
ATOM 687 O O . PHE A 1 88 ? -4.816 -4.211 -6.475 1.00 97.31 88 PHE A O 1
ATOM 694 N N . LYS A 1 89 ? -6.327 -3.573 -8.036 1.00 97.06 89 LYS A N 1
ATOM 695 C CA . LYS A 1 89 ? -5.398 -3.186 -9.085 1.00 97.06 89 LYS A CA 1
ATOM 696 C C . LYS A 1 89 ? -5.518 -1.699 -9.371 1.00 97.06 89 LYS A C 1
ATOM 698 O O . LYS A 1 89 ? -6.630 -1.209 -9.569 1.00 97.06 89 LYS A O 1
ATOM 703 N N . PHE A 1 90 ? -4.396 -0.991 -9.385 1.00 96.44 90 PHE A N 1
ATOM 704 C CA . PHE A 1 90 ? -4.369 0.442 -9.667 1.00 96.44 90 PHE A CA 1
ATOM 705 C C . PHE A 1 90 ? -2.996 0.891 -10.178 1.00 96.44 90 PHE A C 1
ATOM 707 O O . PHE A 1 90 ? -2.003 0.180 -10.040 1.00 96.44 90 PHE A O 1
ATOM 714 N N . THR A 1 91 ? -2.951 2.090 -10.758 1.00 97.19 91 THR A N 1
ATOM 715 C CA . THR A 1 91 ? -1.711 2.746 -11.196 1.00 97.19 91 THR A CA 1
ATOM 716 C C . THR A 1 91 ? -1.163 3.641 -10.088 1.00 97.19 91 THR A C 1
ATOM 718 O O . THR A 1 91 ? -1.873 4.529 -9.603 1.00 97.19 91 THR A O 1
ATOM 721 N N . LEU A 1 92 ? 0.090 3.420 -9.688 1.00 96.94 92 LEU A N 1
ATOM 722 C CA . LEU A 1 92 ? 0.718 4.099 -8.555 1.00 96.94 92 LEU A CA 1
ATOM 723 C C . LEU A 1 92 ? 1.056 5.566 -8.871 1.00 96.94 92 LEU A C 1
ATOM 725 O O . LEU A 1 92 ? 1.565 5.888 -9.946 1.00 96.94 92 LEU A O 1
ATOM 729 N N . GLY A 1 93 ? 0.815 6.470 -7.917 1.00 93.44 93 GLY A N 1
ATOM 730 C CA . GLY A 1 93 ? 1.250 7.868 -8.002 1.00 93.44 93 GLY A CA 1
ATOM 731 C C . GLY A 1 93 ? 0.380 8.766 -8.887 1.00 93.44 93 GLY A C 1
ATOM 732 O O . GLY A 1 93 ? 0.775 9.896 -9.171 1.00 93.44 93 GLY A O 1
ATOM 733 N N . GLN A 1 94 ? -0.795 8.290 -9.314 1.00 93.62 94 GLN A N 1
ATOM 734 C CA . GLN A 1 94 ? -1.762 9.060 -10.112 1.00 93.62 94 GLN A CA 1
ATOM 735 C C . GLN A 1 94 ? -2.928 9.630 -9.283 1.00 93.62 94 GLN A C 1
ATOM 737 O O . GLN A 1 94 ? -3.829 10.254 -9.839 1.00 93.62 94 GLN A O 1
ATOM 742 N N . GLY A 1 95 ? -2.937 9.437 -7.957 1.00 91.62 95 GLY A N 1
ATOM 743 C CA . GLY A 1 95 ? -4.020 9.919 -7.092 1.00 91.62 95 GLY A CA 1
ATOM 744 C C . GLY A 1 95 ? -5.329 9.133 -7.231 1.00 91.62 95 GLY A C 1
ATOM 745 O O . GLY A 1 95 ? -6.386 9.627 -6.845 1.00 91.62 95 GLY A O 1
ATOM 746 N N . HIS A 1 96 ? -5.274 7.912 -7.773 1.00 91.75 96 HIS A N 1
ATOM 747 C CA . HIS A 1 96 ? -6.416 6.989 -7.837 1.00 91.75 96 HIS A CA 1
ATOM 748 C C . HIS A 1 96 ? -6.768 6.375 -6.474 1.00 91.75 96 HIS A C 1
ATOM 750 O O . HIS A 1 96 ? -7.860 5.839 -6.291 1.00 91.75 96 HIS A O 1
ATOM 756 N N . VAL A 1 97 ? -5.841 6.446 -5.519 1.00 94.56 97 VAL A N 1
ATOM 757 C CA . VAL A 1 97 ? -5.975 5.931 -4.156 1.00 94.56 97 VAL A CA 1
ATOM 758 C C . VAL A 1 97 ? -5.710 7.040 -3.141 1.00 94.56 97 VAL A C 1
ATOM 760 O O . VAL A 1 97 ? -5.274 8.141 -3.478 1.00 94.56 97 VAL A O 1
ATOM 763 N N . ILE A 1 98 ? -5.976 6.763 -1.865 1.00 93.81 98 ILE A N 1
ATOM 764 C CA . ILE A 1 98 ? -5.645 7.701 -0.791 1.00 93.81 98 ILE A CA 1
ATOM 765 C C . ILE A 1 98 ? -4.138 7.983 -0.767 1.00 93.81 98 ILE A C 1
ATOM 767 O O . ILE A 1 98 ? -3.319 7.091 -0.966 1.00 93.81 98 ILE A O 1
ATOM 771 N N . LYS A 1 99 ? -3.751 9.217 -0.440 1.00 92.94 99 LYS A N 1
ATOM 772 C CA . LYS A 1 99 ? -2.348 9.667 -0.494 1.00 92.94 99 LYS A CA 1
ATOM 773 C C . LYS A 1 99 ? -1.372 8.797 0.312 1.00 92.94 99 LYS A C 1
ATOM 775 O O . LYS A 1 99 ? -0.216 8.649 -0.068 1.00 92.94 99 LYS A O 1
ATOM 780 N N . GLY A 1 100 ? -1.835 8.212 1.419 1.00 93.31 100 GLY A N 1
ATOM 781 C CA . GLY A 1 100 ? -1.030 7.285 2.216 1.00 93.31 100 GLY A CA 1
ATOM 782 C C . GLY A 1 100 ? -0.638 6.017 1.452 1.00 93.31 100 GLY A C 1
ATOM 783 O O . GLY A 1 100 ? 0.453 5.502 1.660 1.00 93.31 100 GLY A O 1
ATOM 784 N N . TRP A 1 101 ? -1.480 5.547 0.532 1.00 95.25 101 TRP A N 1
ATOM 785 C CA . TRP A 1 101 ? -1.176 4.396 -0.316 1.00 95.25 101 TRP A CA 1
ATOM 786 C C . TRP A 1 101 ? -0.136 4.728 -1.379 1.00 95.25 101 TRP A C 1
ATOM 788 O O . TRP A 1 101 ? 0.830 3.984 -1.506 1.00 95.25 101 TRP A O 1
ATOM 798 N N . ASP A 1 102 ? -0.279 5.866 -2.065 1.00 93.81 102 ASP A N 1
ATOM 799 C CA . ASP A 1 102 ? 0.703 6.311 -3.065 1.00 93.81 102 ASP A CA 1
ATOM 800 C C . ASP A 1 102 ? 2.115 6.439 -2.469 1.00 93.81 102 ASP A C 1
ATOM 802 O O . ASP A 1 102 ? 3.105 6.119 -3.122 1.00 93.81 102 ASP A O 1
ATOM 806 N N . ILE A 1 103 ? 2.219 6.879 -1.211 1.00 93.19 103 ILE A N 1
ATOM 807 C CA . ILE A 1 103 ? 3.501 7.000 -0.503 1.00 93.19 103 ILE A CA 1
ATOM 808 C C . ILE A 1 103 ? 3.966 5.643 0.040 1.00 93.19 103 ILE A C 1
ATOM 810 O O . ILE A 1 103 ? 5.130 5.285 -0.107 1.00 93.19 103 ILE A O 1
ATOM 814 N N . GLY A 1 104 ? 3.077 4.894 0.697 1.00 93.69 104 GLY A N 1
ATOM 815 C CA . GLY A 1 104 ? 3.430 3.663 1.400 1.00 93.69 104 GLY A CA 1
ATOM 816 C C . GLY A 1 104 ? 3.807 2.522 0.460 1.00 93.69 104 GLY A C 1
ATOM 817 O O . GLY A 1 104 ? 4.851 1.901 0.652 1.00 93.69 104 GLY A O 1
ATOM 818 N N . ILE A 1 105 ? 3.001 2.276 -0.576 1.00 95.00 105 ILE A N 1
ATOM 819 C CA . ILE A 1 105 ? 3.197 1.151 -1.507 1.00 95.00 105 ILE A CA 1
ATOM 820 C C . ILE A 1 105 ? 4.466 1.337 -2.340 1.00 95.00 105 ILE A C 1
ATOM 822 O O . ILE A 1 105 ? 5.163 0.364 -2.604 1.00 95.00 105 ILE A O 1
ATOM 826 N N . LYS A 1 106 ? 4.850 2.585 -2.628 1.00 93.88 106 LYS A N 1
ATOM 827 C CA . LYS A 1 106 ? 6.133 2.915 -3.262 1.00 93.88 106 LYS A CA 1
ATOM 828 C C . LYS A 1 106 ? 7.358 2.428 -2.477 1.00 93.88 106 LYS A C 1
ATOM 830 O O . LYS A 1 106 ? 8.435 2.290 -3.033 1.00 93.88 106 LYS A O 1
ATOM 835 N N . THR A 1 107 ? 7.211 2.174 -1.177 1.00 93.06 107 THR A N 1
ATOM 836 C CA . THR A 1 107 ? 8.292 1.647 -0.324 1.00 93.06 107 THR A CA 1
ATOM 837 C C . THR A 1 107 ? 8.229 0.133 -0.132 1.00 93.06 107 THR A C 1
ATOM 839 O O . THR A 1 107 ? 9.004 -0.406 0.658 1.00 93.06 107 THR A O 1
ATOM 842 N N . MET A 1 108 ? 7.247 -0.546 -0.732 1.00 94.75 108 MET A N 1
ATOM 843 C CA . MET A 1 108 ? 7.040 -1.983 -0.565 1.00 94.75 108 MET A CA 1
ATOM 844 C C . MET A 1 108 ? 7.756 -2.774 -1.648 1.00 94.75 108 MET A C 1
ATOM 846 O O . MET A 1 108 ? 7.841 -2.345 -2.798 1.00 94.75 108 MET A O 1
ATOM 850 N N . LYS A 1 109 ? 8.214 -3.965 -1.276 1.00 94.00 109 LYS A N 1
ATOM 851 C CA . LYS A 1 109 ? 8.744 -4.951 -2.219 1.00 94.00 109 LYS A CA 1
ATOM 852 C C . LYS A 1 109 ? 7.646 -5.901 -2.683 1.00 94.00 109 LYS A C 1
ATOM 854 O O . LYS A 1 109 ? 6.621 -6.079 -2.023 1.00 94.00 109 LYS A O 1
ATOM 859 N N . LYS A 1 110 ? 7.864 -6.564 -3.816 1.00 94.19 110 LYS A N 1
ATOM 860 C CA . LYS A 1 110 ? 6.925 -7.576 -4.313 1.00 94.19 110 LYS A CA 1
ATOM 861 C C . LYS A 1 110 ? 6.788 -8.720 -3.302 1.00 94.19 110 LYS A C 1
ATOM 863 O O . LYS A 1 110 ? 7.776 -9.347 -2.960 1.00 94.19 110 LYS A O 1
ATOM 868 N N . GLY A 1 111 ? 5.572 -9.034 -2.860 1.00 93.38 111 GLY A N 1
ATOM 869 C CA . GLY A 1 111 ? 5.320 -10.160 -1.946 1.00 93.38 111 GLY A CA 1
ATOM 870 C C . GLY A 1 111 ? 5.566 -9.879 -0.457 1.00 93.38 111 GLY A C 1
ATOM 871 O O . GLY A 1 111 ? 5.444 -10.819 0.342 1.00 93.38 111 GLY A O 1
ATOM 872 N N . GLU A 1 112 ? 5.884 -8.620 -0.126 1.00 91.81 112 GLU A N 1
ATOM 873 C CA . GLU A 1 112 ? 5.829 -8.047 1.229 1.00 91.81 112 GLU A CA 1
ATOM 874 C C . GLU A 1 112 ? 4.426 -8.175 1.846 1.00 91.81 112 GLU A C 1
ATOM 876 O O . GLU A 1 112 ? 3.428 -7.969 1.114 1.00 91.81 112 GLU A O 1
#

Nearest PDB structures (foldseek):
  3o5f-assembly1_A  TM=1.003E+00  e=5.499E-06  Homo sapiens
  4w9p-assembly2_E  TM=9.870E-01  e=1.605E-05  Homo sapiens
  3o5d-assembly2_B  TM=9.914E-01  e=2.064E-05  Homo sapiens
  1r9h-assembly1_A  TM=9.957E-01  e=2.494E-05  Caenorhabditis elegans
  7u0s-assembly1_A  TM=8.711E-01  e=2.494E-05  Aspergillus fumigatus Af293

InterPro domains:
  IPR001179 FKBP-type peptidyl-prolyl cis-trans isomerase domain [PF00254] (56-112)
  IPR001179 FKBP-type peptidyl-prolyl cis-trans isomerase domain [PS50059] (61-112)
  IPR046357 Peptidyl-prolyl cis-trans isomerase domain superfamily [G3DSA:3.10.50.40] (33-112)
  IPR050689 FKBP-type Peptidyl-prolyl cis-trans Isomerase [PTHR10516] (36-112)

Foldseek 3Di:
DDDDDPPDDDPDDPPPPDDPPDDDPPDDPDADAQDWDDFDDPRQIDHHPDAADDDDADDQQDKDWDWDWDADPVRHTPDTPVVVVGTDIDGAPPPPDPPSCNRVRRNHHHPD

Secondary structure (DSSP, 8-state):
----------------------S--SS--PPPTT-EEEETTTTEEEE-SSPPBSS--PPTT-EEEE--EEE-TTS-EEEETTTTTS-EEEETTSSSS-HHHHHHHTTPPBT-

Radius of gyration: 23.42 Å; Cα contacts (8 Å, |Δi|>4): 137; chains: 1; bounding box: 74×38×54 Å

Solvent-accessible surface area (backbone atoms only — not comparable to full-atom values): 7562 Å² total; per-residue (Å²): 134,83,82,89,78,82,84,75,79,80,85,76,72,85,78,80,79,74,81,80,87,74,89,85,82,88,82,67,100,69,78,49,77,74,39,73,45,76,51,86,91,77,87,38,72,49,61,37,84,51,77,34,52,83,89,60,52,57,54,77,70,37,79,47,76,43,80,51,74,44,60,48,97,88,62,55,72,79,48,44,30,68,83,71,75,47,66,47,73,50,54,34,68,71,72,82,57,60,70,65,51,50,59,50,53,43,73,36,35,56,81,76

Mean predicted aligned error: 12.35 Å

Sequence (112 aa):
MEDDFDMQLPAEEPEEMDLDLADDAESAPYLKIGEEKEIGKSGLKKKLVKEGEKWDTPENGDEVEVHYTGTLLDGTKFDSSRDRGSPFKFTLGQGHVIKGWDIGIKTMKKGE

pLDDT: mean 80.78, std 21.24, range [36.44, 97.75]

=== Feature glossary ===
A reading guide for the features in this record.

Start from the sequence.

  · Sequence gives the chain of amino acids in standard one-letter code (A=alanine, C=cysteine, …, Y=tyrosine), read N→C. It is the only feature that is directly encoded by the gene; all structural features are derived from the folded form of this sequence.

Fold it, and you get atomic coordinates and the backbone conformation that goes w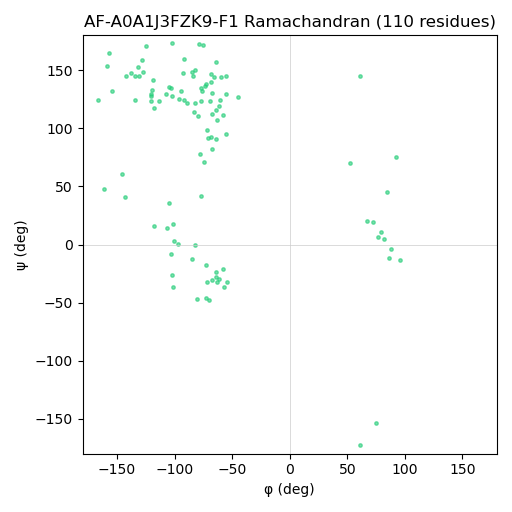ith them.

  · The mmCIF table is the protein's shape written out atom by atom. For each backbone N, Cα, C, and carbonyl O, it records an (x, y, z) coordinate triple in Å plus the residue type, chain letter, and residue number.

  · Backbone dihedral angles. Every residue except chain termini has a φ (preceding-C → N → Cα → C) and a ψ (N → Cα → C → next-N). They are reported in degrees following the IUPAC sign convention. Secondary structure is essentially a statement about which (φ, ψ) basin each residue occupies.

  · DSSP 8-state secondary structure assigns each residue one of H (α-helix), G (3₁₀-helix), I (π-helix), E (extended β-strand), B (isolated β-bridge), T (hydrogen-bonded turn), S (bend), or '-' (coil). The assignment is computed from backbone hydrogen-bond geometry via the Kabsch–Sander algorithm.

  · P-SEA three-state annotation labels each residue as helix, strand, or coil based purely on the geometry of the Cα trace. It serves as a fallback when the full backbone (and thus DSSP) is unavailable.

Summarize the fold with a handful of shape descriptors and a per-residue structural alphabet.

  · Radius of gyration (Rg) is the root-mean-square distance of Cα atoms from their centroid — a single number for overall size and co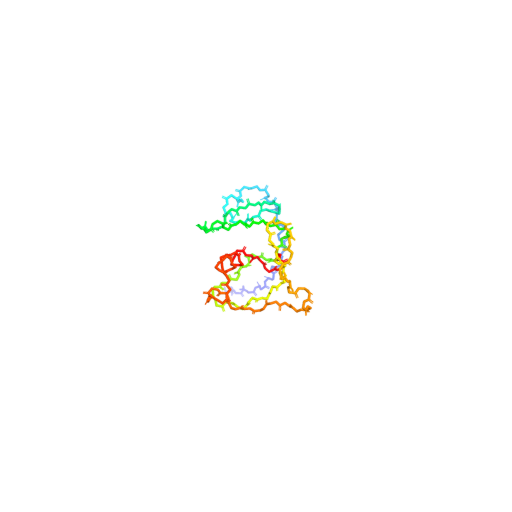mpactness. A globular domain of N residues has Rg ≈ 2.2·N^0.38 Å; an extended or disordered chain has a much larger Rg. The Cα contact count is the number of residue pairs whose Cα atoms are within 8 Å and are more than four positions apart in sequence — a standard proxy for tertiary packing density. The bounding box is the smallest axis-aligned box enclosing all Cα atoms.

  · Foldseek's 3Di representation compresses backbone geometry into a per-residue letter drawn from a learned twenty-state alphabet. It captures the tertiary interaction pattern around each residue — which residues are packed against it in space, regardless of where they are in sequence.

  · Accessible surface area quantifies burial. A residue with SASA near zero is packed into the hydrophobic core; one with SASA >100 Å² sits on the surface. Computed here via the Shrake–Rupley numerical algorithm with a 1.4 Å probe.

Ask how reliable the model is.

  · For AlphaFold models, the B-factor field carries pLDDT — the model's own estimate of local accuracy on a 0–100 scale. Regions with pLDDT<50 should be treated as essentially unmodeled; they often correspond to intrinsically disordered segments.

  · For experimental (PDB) structures, the B-factor (temperature factor) quantifies the positional spread of each atom in the crystal — a combination of thermal vibration and static disorder — in units of Å². High B-factors mark flexible loops or poorly resolved regions; low B-factors mark the rigid, well-ordered core.

  · PAE(i, j) answers: if I align the predicted and true structures on residue i, how far off (in Å) do I expect residue j to be? A block-diagonal PAE matrix with low values on the blocks and high values off-diagonal is the signature of a multi-domain protein with confidently predicted domains but uncertain inter-domain orientation.

Place it in context: what it resembles, what it is annotated as, and how it looks.

  · Structural nearest neighbors (via Foldseek easy-search vs the PDB). Reported per hit: target PDB id, E-value, and alignment TM-score. A TM-score above ~0.5 is the conventional threshold for 'same fold'.

  · Functional annotations link the protein to curated databases. InterPro entries identify conserved domains and families by matching the sequence against member-database signatures (Pfam, PROSITE, CDD, …). Gene Ontology (GO) terms describe molecular function, biological process, and cellular component in a controlled vocabulary. CATH places the structure in a hierarchical fold classification (Class/Architecture/Topology/Homologous-superfamily). The organism is the source species.

  · Plot images: a contact map (which residues are close in 3D, as an N×N binary image), a Ramachandran scatter (backbone torsion angles, revealing secondary-structure composition at a glance), and — for AlphaFold structures — a PAE heatmap (pairwise prediction confidence).

  · Structure ima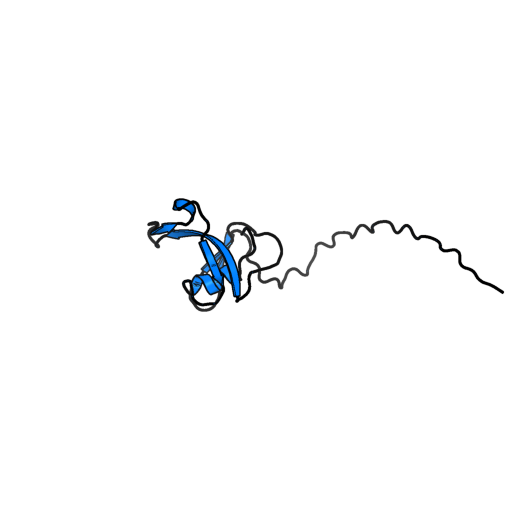ges are PyMOL renders from six orthogonal camera directions. Cartoon representation draws helices as coils and strands as arrows; sticks shows the backbone as bonds; surface shows the solvent-excluded envelope. Rainbow coloring maps sequence position to hue (blue→red, N→C); chain coloring assigns a distinct color per polypeptide.